Protein AF-A0A5E4FWI2-F1 (afdb_monomer)

Radius of gyration: 19.19 Å; Cα contacts (8 Å, |Δi|>4): 92; chains: 1; bounding box: 39×35×59 Å

Solvent-accessible surface area (backbone atoms only — not comparable to full-atom values): 7235 Å² total; per-residue (Å²): 132,93,84,87,85,86,78,81,91,77,90,81,82,93,81,69,88,72,90,66,86,57,91,86,59,83,73,50,63,34,92,89,45,56,93,50,77,36,75,78,78,88,58,78,21,70,72,41,75,44,81,38,60,56,90,46,30,83,82,75,43,92,86,48,84,57,64,41,64,58,39,68,45,68,36,68,81,50,14,47,58,56,52,52,51,52,52,51,52,50,40,68,78,37,74,86,60,48,74,65,54,51,53,48,57,68,62,77,108

InterPro domains:
  IPR000209 Peptidase S8/S53 domain [PF00082] (18-109)
  IPR023828 Peptidase S8, subtilisin, Ser-active site [PS00138] (75-85)
  IPR036852 Peptidase S8/S53 domain superfamily [G3DSA:3.40.50.200] (14-109)
  IPR036852 Peptidase S8/S53 domain superfamily [SSF52743] (18-109)
  IPR045051 Subtilisin-like protease [PTHR10795] (2-109)

Sequence (109 aa):
KPLVQIESSKTVIGKSLAPRVAYFSSRGPSSITPDILKPDISAPGVNILAAWPPQTSPTLTLDDKRSVSWNFQSGTSMSCPHVSGVVALIKSAHPTWSPAAIRSAIVTT

Organism: Prunus dulcis (NCBI:txid3755)

Mean predicted aligned error: 4.46 Å

pLDDT: mean 94.79, std 5.42, range [67.88, 98.56]

Foldseek 3Di:
DDDDDDDDDDDDPDPDPPDDDDPPDDADDDPVCNVDHDDLDWFDFFQDKDADAQCAALVNDPPRPGGDRIHTGGDVVRRVVVLVVQLVVVCVVPVPDDPVRSSVVVRVD

Secondary structure (DSSP, 8-state):
------PPP----SSS--S---TTS---S-SS-TTS-S-------SSEEEE--TTS-TT--TT-----SEEEE-SHHHHHHHHHHHHHHHHHH-TT--HHHHHHHHH--

Structure (mmCIF, N/CA/C/O backbone):
data_AF-A0A5E4FWI2-F1
#
_entry.id   AF-A0A5E4FWI2-F1
#
loop_
_atom_site.group_PDB
_atom_site.id
_atom_site.type_symbol
_atom_site.label_atom_id
_atom_site.label_alt_id
_atom_site.label_comp_id
_atom_site.label_asym_id
_atom_site.label_entity_id
_atom_site.label_seq_id
_atom_site.pdbx_PDB_ins_code
_atom_site.Cartn_x
_atom_site.Cartn_y
_atom_site.Cartn_z
_atom_site.occupancy
_atom_site.B_iso_or_equiv
_atom_site.auth_seq_id
_atom_site.auth_comp_id
_atom_site.auth_asym_id
_atom_site.auth_atom_id
_atom_site.pdbx_PDB_model_num
ATOM 1 N N . LYS A 1 1 ? 12.930 -21.578 -40.269 1.00 67.88 1 LYS A N 1
ATOM 2 C CA . LYS A 1 1 ? 13.335 -21.025 -38.951 1.00 67.88 1 LYS A CA 1
ATOM 3 C C . LYS A 1 1 ? 12.101 -20.386 -38.325 1.00 67.88 1 LYS A C 1
ATOM 5 O O . LYS A 1 1 ? 11.492 -19.594 -39.035 1.00 67.88 1 LYS A O 1
ATOM 10 N N . PRO A 1 2 ? 11.683 -20.738 -37.099 1.00 82.00 2 PRO A N 1
ATOM 11 C CA . PRO A 1 2 ? 10.577 -20.035 -36.456 1.00 82.00 2 PRO A CA 1
ATOM 12 C C . PRO A 1 2 ? 10.989 -18.588 -36.143 1.00 82.00 2 PRO A C 1
ATOM 14 O O . PRO A 1 2 ? 12.130 -18.340 -35.754 1.00 82.00 2 PRO A O 1
ATOM 17 N N . LEU A 1 3 ? 10.064 -17.652 -36.352 1.00 90.75 3 LEU A N 1
ATOM 18 C CA . LEU A 1 3 ? 10.183 -16.236 -36.001 1.00 90.75 3 LEU A CA 1
ATOM 19 C C . LEU A 1 3 ? 9.265 -15.966 -34.806 1.00 90.75 3 LEU A C 1
ATOM 21 O O . LEU A 1 3 ? 8.129 -16.434 -34.785 1.00 90.75 3 LEU A O 1
ATOM 25 N N . VAL A 1 4 ? 9.767 -15.229 -33.817 1.00 92.94 4 VAL A N 1
ATOM 26 C CA . VAL A 1 4 ? 9.017 -14.818 -32.623 1.00 92.94 4 VAL A CA 1
ATOM 27 C C . VAL A 1 4 ? 8.946 -13.295 -32.605 1.00 92.94 4 VAL A C 1
ATOM 29 O O . VAL A 1 4 ? 9.949 -12.633 -32.862 1.00 92.94 4 VAL A O 1
ATOM 32 N N . GLN A 1 5 ? 7.770 -12.752 -32.289 1.00 94.00 5 GLN A N 1
ATOM 33 C CA . GLN A 1 5 ? 7.537 -11.320 -32.117 1.00 94.00 5 GLN A CA 1
ATOM 34 C C . GLN A 1 5 ? 7.113 -11.040 -30.672 1.00 94.00 5 GLN A C 1
ATOM 36 O O . GLN A 1 5 ? 6.233 -11.712 -30.138 1.00 94.00 5 GLN A O 1
ATOM 41 N N . ILE A 1 6 ? 7.744 -10.045 -30.048 1.00 94.75 6 ILE A N 1
ATOM 42 C CA . ILE A 1 6 ? 7.419 -9.573 -28.699 1.00 94.75 6 ILE A CA 1
ATOM 43 C C . ILE A 1 6 ? 6.806 -8.179 -28.834 1.00 94.75 6 ILE A C 1
ATOM 45 O O . ILE A 1 6 ? 7.420 -7.286 -29.415 1.00 94.75 6 ILE A O 1
ATOM 49 N N . GLU A 1 7 ? 5.594 -7.999 -28.312 1.00 95.75 7 GLU A N 1
ATOM 50 C CA . GLU A 1 7 ? 4.909 -6.705 -28.280 1.00 95.75 7 GLU A CA 1
ATOM 51 C C . GLU A 1 7 ? 5.114 -5.991 -26.939 1.00 95.75 7 GLU A C 1
ATOM 53 O O . GLU A 1 7 ? 5.459 -6.600 -25.925 1.00 95.75 7 GLU A O 1
ATOM 58 N N . SER A 1 8 ? 4.857 -4.683 -26.919 1.00 93.38 8 SER A N 1
ATOM 59 C CA . SER A 1 8 ? 4.810 -3.908 -25.681 1.00 93.38 8 SER A CA 1
ATOM 60 C C . SER A 1 8 ? 3.684 -4.378 -24.754 1.00 93.38 8 SER A C 1
ATOM 62 O O . SER A 1 8 ? 2.626 -4.825 -25.203 1.00 93.38 8 SER A O 1
ATOM 64 N N . SER A 1 9 ? 3.898 -4.219 -23.446 1.00 93.25 9 SER A N 1
ATOM 65 C CA . SER A 1 9 ? 2.913 -4.547 -22.412 1.00 93.25 9 SER A CA 1
ATOM 66 C C . SER A 1 9 ? 1.587 -3.808 -22.620 1.00 93.25 9 SER A C 1
ATOM 68 O O . SER A 1 9 ? 1.572 -2.619 -22.939 1.00 93.25 9 SER A O 1
ATOM 70 N N . LYS A 1 10 ? 0.467 -4.501 -22.382 1.00 93.25 10 LYS A N 1
ATOM 71 C CA . LYS A 1 10 ? -0.895 -3.949 -22.453 1.00 93.25 10 LYS A CA 1
ATOM 72 C C . LYS A 1 10 ? -1.646 -4.229 -21.152 1.00 93.25 10 LYS A C 1
ATOM 74 O O . LYS A 1 10 ? -1.518 -5.310 -20.580 1.00 93.25 10 LYS A O 1
ATOM 79 N N . THR A 1 11 ? -2.460 -3.275 -20.711 1.00 92.31 11 THR A N 1
ATOM 80 C CA . THR A 1 11 ? -3.376 -3.463 -19.576 1.00 92.31 11 THR A CA 1
ATOM 81 C C . THR A 1 11 ? -4.618 -4.219 -20.034 1.00 92.31 11 THR A C 1
ATOM 83 O O . THR A 1 11 ? -5.218 -3.875 -21.050 1.00 92.31 11 THR A O 1
ATOM 86 N N . VAL A 1 12 ? -5.033 -5.227 -19.267 1.00 89.88 12 VAL A N 1
ATOM 87 C CA . VAL A 1 12 ? -6.259 -5.995 -19.518 1.00 89.88 12 VAL A CA 1
ATOM 88 C C . VAL A 1 12 ? -7.176 -5.867 -18.308 1.00 89.88 12 VAL A C 1
ATOM 90 O O . VAL A 1 12 ? -6.790 -6.216 -17.195 1.00 89.88 12 VAL A O 1
ATOM 93 N N . ILE A 1 13 ? -8.397 -5.383 -18.527 1.00 88.19 13 ILE A N 1
ATOM 94 C CA . ILE A 1 13 ? -9.403 -5.163 -17.479 1.00 88.19 13 ILE A CA 1
ATOM 95 C C . ILE A 1 13 ? -10.481 -6.254 -17.586 1.00 88.19 13 ILE A C 1
ATOM 97 O O . ILE A 1 13 ? -10.833 -6.672 -18.686 1.00 88.19 13 ILE A O 1
ATOM 101 N N . GLY A 1 14 ? -10.984 -6.747 -16.449 1.00 81.69 14 GLY A N 1
ATOM 102 C CA . GLY A 1 14 ? -12.143 -7.655 -16.396 1.00 81.69 14 GLY A CA 1
ATOM 103 C C . GLY A 1 14 ? -11.875 -9.145 -16.658 1.00 81.69 14 GLY A C 1
ATOM 104 O O . GLY A 1 14 ? -12.813 -9.931 -16.635 1.00 81.69 14 GLY A O 1
ATOM 105 N N . LYS A 1 15 ? -10.620 -9.564 -16.882 1.00 69.62 15 LYS A N 1
ATOM 106 C CA . LYS A 1 15 ? -10.259 -10.984 -17.118 1.00 69.62 15 LYS A CA 1
ATOM 107 C C . LYS A 1 15 ? -9.653 -11.721 -15.917 1.00 69.62 15 LYS A C 1
ATOM 109 O O . LYS A 1 15 ? -9.466 -12.931 -15.996 1.00 69.62 15 LYS A O 1
ATOM 114 N N . SER A 1 16 ? -9.311 -11.023 -14.833 1.00 73.62 16 SER A N 1
ATOM 115 C CA . SER A 1 16 ? -8.624 -11.609 -13.672 1.00 73.62 16 SER A CA 1
ATOM 116 C C . SER A 1 16 ? -9.519 -11.614 -12.437 1.00 73.62 16 SER A C 1
ATOM 118 O O . SER A 1 16 ? -10.230 -10.642 -12.185 1.00 73.62 16 SER A O 1
ATOM 120 N N . LEU A 1 17 ? -9.443 -12.690 -11.649 1.00 79.56 17 LEU A N 1
ATOM 121 C CA . LEU A 1 17 ? -10.047 -12.777 -10.319 1.00 79.56 17 LEU A CA 1
ATOM 122 C C . LEU A 1 17 ? -9.279 -11.847 -9.364 1.00 79.56 17 LEU A C 1
ATOM 124 O O . LEU A 1 17 ? -8.286 -12.255 -8.754 1.00 79.56 17 LEU A O 1
ATOM 128 N N . ALA A 1 18 ? -9.712 -10.589 -9.288 1.00 86.62 18 ALA A N 1
ATOM 129 C CA . ALA A 1 18 ? -9.210 -9.577 -8.367 1.00 86.62 18 ALA A CA 1
ATOM 130 C C . ALA A 1 18 ? -10.266 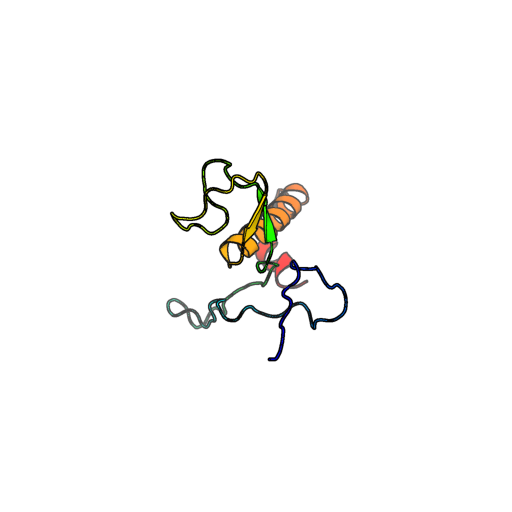-9.258 -7.285 1.00 86.62 18 ALA A C 1
ATOM 132 O O . ALA A 1 18 ? -11.456 -9.277 -7.601 1.00 86.62 18 ALA A O 1
ATOM 133 N N . PRO A 1 19 ? -9.856 -8.927 -6.043 1.00 91.56 19 PRO A N 1
ATOM 134 C CA . PRO A 1 19 ? -8.475 -8.872 -5.554 1.00 91.56 19 PRO A CA 1
ATOM 135 C C . PRO A 1 19 ? -7.907 -10.260 -5.196 1.00 91.56 19 PRO A C 1
ATOM 137 O O . PRO A 1 19 ? -8.629 -11.167 -4.792 1.00 91.56 19 PRO A O 1
ATOM 140 N N . ARG A 1 20 ? -6.581 -10.419 -5.310 1.00 94.12 20 ARG A N 1
ATOM 141 C CA . ARG A 1 20 ? -5.840 -11.607 -4.855 1.00 94.12 20 ARG A CA 1
ATOM 142 C C . ARG A 1 20 ? -4.628 -11.172 -4.043 1.00 94.12 20 ARG A C 1
ATOM 144 O O . ARG A 1 20 ? -3.903 -10.268 -4.454 1.00 94.12 20 ARG A O 1
ATOM 151 N N . VAL A 1 21 ? -4.382 -11.849 -2.923 1.00 96.12 21 VAL A N 1
ATOM 152 C CA . VAL A 1 21 ? -3.182 -11.622 -2.108 1.00 96.12 21 VAL A CA 1
ATOM 153 C C . VAL A 1 21 ? -1.937 -11.974 -2.927 1.00 96.12 21 VAL A C 1
ATOM 155 O O . VA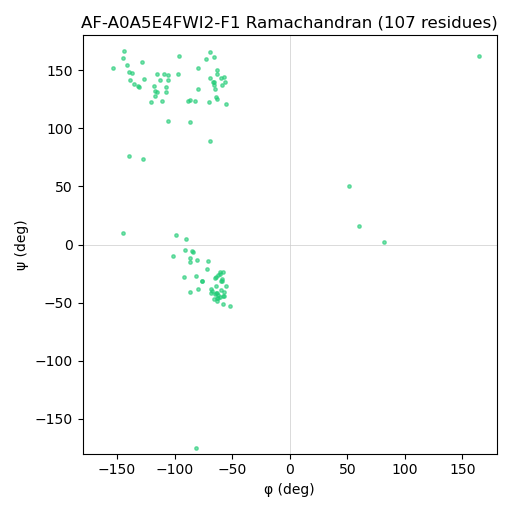L A 1 21 ? -1.827 -13.080 -3.460 1.00 96.12 21 VAL A O 1
ATOM 158 N N . ALA A 1 22 ? -1.007 -11.025 -3.041 1.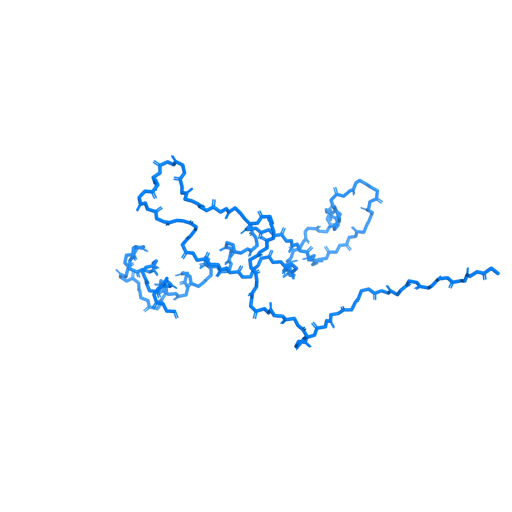00 96.50 22 ALA A N 1
ATOM 159 C CA . ALA A 1 22 ? 0.243 -11.214 -3.771 1.00 96.50 22 ALA A CA 1
ATOM 160 C C . ALA A 1 22 ? 1.108 -12.305 -3.123 1.00 96.50 22 ALA A C 1
ATOM 162 O O . ALA A 1 22 ? 1.131 -12.436 -1.899 1.00 96.50 22 ALA A O 1
ATOM 163 N N . TYR A 1 23 ? 1.865 -13.056 -3.930 1.00 96.81 23 TYR A N 1
ATOM 164 C CA . TYR A 1 23 ? 2.688 -14.166 -3.428 1.00 96.81 23 TYR A CA 1
ATOM 165 C C . TYR A 1 23 ? 3.744 -13.717 -2.401 1.00 96.81 23 TYR A C 1
ATOM 167 O O . TYR A 1 23 ? 4.074 -14.477 -1.498 1.00 96.81 23 TYR A O 1
ATOM 175 N N . PHE A 1 24 ? 4.251 -12.486 -2.532 1.00 97.06 24 PHE A N 1
ATOM 176 C CA . PHE A 1 24 ? 5.260 -11.900 -1.646 1.00 97.06 24 PHE A CA 1
ATOM 177 C C . PHE A 1 24 ? 4.669 -11.272 -0.375 1.00 97.06 24 PHE A C 1
ATOM 179 O O . PHE A 1 24 ? 5.416 -10.793 0.474 1.00 97.06 24 PHE A O 1
ATOM 186 N N . SER A 1 25 ? 3.340 -11.189 -0.252 1.00 97.94 25 SER A N 1
ATOM 187 C CA . SER A 1 25 ? 2.711 -10.568 0.912 1.00 97.94 25 SER A CA 1
ATOM 188 C C . SER A 1 25 ? 2.912 -11.453 2.141 1.00 97.94 25 SER A C 1
ATOM 190 O O . SER A 1 25 ? 2.524 -12.624 2.136 1.00 97.94 25 SER A O 1
ATOM 192 N N . SER A 1 26 ? 3.525 -10.893 3.188 1.00 97.19 26 SER A N 1
ATOM 193 C CA . SER A 1 26 ? 3.745 -11.595 4.452 1.00 97.19 26 SER A CA 1
ATOM 194 C C . SER A 1 26 ? 2.433 -12.090 5.054 1.00 97.19 26 SER A C 1
ATOM 196 O O . SER A 1 26 ? 1.399 -11.424 4.984 1.00 97.19 26 SER A O 1
ATOM 198 N N . ARG A 1 27 ? 2.495 -13.264 5.679 1.00 96.94 27 ARG A N 1
ATOM 199 C CA . ARG A 1 27 ? 1.343 -13.948 6.270 1.00 96.94 27 ARG A CA 1
ATOM 200 C C . ARG A 1 27 ? 1.509 -14.034 7.779 1.00 96.94 27 ARG A C 1
ATOM 202 O O . ARG A 1 27 ? 2.632 -14.148 8.262 1.00 96.94 27 ARG A O 1
ATOM 209 N N . GLY A 1 28 ? 0.394 -13.971 8.501 1.00 95.81 28 GLY A N 1
ATOM 210 C CA . GLY A 1 28 ? 0.375 -14.317 9.917 1.00 95.81 28 GLY A CA 1
ATOM 211 C C . GLY A 1 28 ? 0.287 -15.831 10.156 1.00 95.81 28 GLY A C 1
ATOM 212 O O . GLY A 1 28 ? 0.281 -16.602 9.189 1.00 95.81 28 GLY A O 1
ATOM 213 N N . PRO A 1 29 ? 0.157 -16.253 11.428 1.00 95.88 29 PRO A N 1
ATOM 214 C CA . PRO A 1 29 ? 0.052 -15.407 12.629 1.00 95.88 29 PRO A CA 1
ATOM 215 C C . PRO A 1 29 ? 1.319 -14.595 12.950 1.00 95.88 29 PRO A C 1
ATOM 217 O O . PRO A 1 29 ? 2.405 -14.895 12.461 1.00 95.88 29 PRO A O 1
ATOM 220 N N . SER A 1 30 ? 1.178 -13.542 13.762 1.00 94.38 30 SER A N 1
ATOM 221 C CA . SER A 1 30 ? 2.320 -12.761 14.263 1.00 94.38 30 SER A CA 1
ATOM 222 C C . SER A 1 30 ? 3.192 -13.623 15.179 1.00 94.38 30 SER A C 1
ATOM 224 O O . SER A 1 30 ? 2.667 -14.273 16.077 1.00 94.38 30 SER A O 1
ATOM 226 N N . SER A 1 31 ? 4.517 -13.595 15.011 1.00 95.81 31 SER A N 1
ATOM 227 C CA . SER A 1 31 ? 5.442 -14.311 15.904 1.00 95.81 31 SER A CA 1
ATOM 228 C C . SER A 1 31 ? 5.562 -13.678 17.295 1.00 95.81 31 SER A C 1
ATOM 230 O O . SER A 1 31 ? 5.973 -14.350 18.234 1.00 95.81 31 SER A O 1
ATOM 232 N N . ILE A 1 32 ? 5.215 -12.394 17.429 1.00 96.19 32 ILE A N 1
ATOM 233 C CA . ILE A 1 32 ? 5.318 -11.637 18.687 1.00 96.19 32 ILE A CA 1
ATOM 234 C C . ILE A 1 32 ? 4.056 -11.824 19.533 1.00 96.19 32 ILE A C 1
ATOM 236 O O . ILE A 1 32 ? 4.127 -11.962 20.749 1.00 96.19 32 ILE A O 1
ATOM 240 N N . THR A 1 33 ? 2.893 -11.820 18.882 1.00 95.31 33 THR A N 1
ATOM 241 C CA . THR A 1 33 ? 1.577 -11.923 19.526 1.00 95.31 33 THR A CA 1
ATOM 242 C C . THR A 1 33 ? 0.661 -12.831 18.702 1.00 95.31 33 THR A C 1
ATOM 244 O O . THR A 1 33 ? -0.209 -12.330 17.986 1.00 95.31 33 THR A O 1
ATOM 247 N N . PRO A 1 34 ? 0.845 -14.164 18.768 1.00 93.94 34 PRO A N 1
ATOM 248 C CA . PRO A 1 34 ? 0.084 -15.112 17.950 1.00 93.94 34 PRO A CA 1
ATOM 249 C C . PRO A 1 34 ? -1.433 -15.044 18.165 1.00 93.94 34 PRO A C 1
ATOM 251 O O . PRO A 1 34 ? -2.188 -15.262 17.220 1.00 93.94 34 PRO A O 1
ATOM 254 N N . ASP A 1 35 ? -1.870 -14.672 19.374 1.00 97.25 35 ASP A N 1
ATOM 255 C CA . ASP A 1 35 ? -3.288 -14.542 19.742 1.00 97.25 35 ASP A CA 1
ATOM 256 C C . ASP A 1 35 ? -3.982 -13.337 19.080 1.00 97.25 35 ASP A C 1
ATOM 258 O O . ASP A 1 35 ? -5.210 -13.246 19.067 1.00 97.25 35 ASP A O 1
ATOM 262 N N . ILE A 1 36 ? -3.214 -12.401 18.507 1.00 95.81 36 ILE A N 1
ATOM 263 C CA . ILE A 1 36 ? -3.736 -11.255 17.759 1.00 95.81 36 ILE A CA 1
ATOM 264 C C . ILE A 1 36 ? -3.494 -11.500 16.268 1.00 95.81 36 ILE A C 1
ATOM 266 O O . ILE A 1 36 ? -2.374 -11.371 15.769 1.00 95.81 36 ILE A O 1
ATOM 270 N N . LEU A 1 37 ? -4.569 -11.813 15.539 1.00 95.38 37 LEU A N 1
ATOM 271 C CA . LEU A 1 37 ? -4.504 -12.105 14.105 1.00 95.38 37 LEU A CA 1
ATOM 272 C C . LEU A 1 37 ? -3.927 -10.930 13.298 1.00 95.38 37 LEU A C 1
ATOM 274 O O . LEU A 1 37 ? -4.270 -9.765 13.511 1.00 95.38 37 LEU A O 1
ATOM 278 N N . LYS A 1 38 ? -3.046 -11.264 12.349 1.00 95.94 38 LYS A N 1
ATOM 279 C CA . LYS A 1 38 ? -2.407 -10.347 11.396 1.00 95.94 38 LYS A CA 1
ATOM 280 C C . LYS A 1 38 ? -2.284 -11.005 10.014 1.00 95.94 38 LYS A C 1
ATOM 282 O O . LYS A 1 38 ? -2.156 -12.229 9.955 1.00 95.94 38 LYS A O 1
ATOM 287 N N . PRO A 1 39 ? -2.229 -10.228 8.914 1.00 96.31 39 PRO A N 1
ATOM 288 C CA . PRO A 1 39 ? -2.422 -8.772 8.837 1.00 96.31 39 PRO A CA 1
ATOM 289 C C . PRO A 1 39 ? -3.880 -8.359 9.106 1.00 96.31 39 PRO A C 1
ATOM 291 O O . PRO A 1 39 ? -4.768 -9.200 9.091 1.00 96.31 39 PRO A O 1
ATOM 294 N N . ASP A 1 40 ? -4.119 -7.068 9.357 1.00 95.88 40 ASP A N 1
ATOM 295 C CA . ASP A 1 40 ? -5.469 -6.564 9.679 1.00 95.88 40 ASP A CA 1
ATOM 296 C C . ASP A 1 40 ? -6.356 -6.375 8.445 1.00 95.88 40 ASP A C 1
ATOM 298 O O . ASP A 1 40 ? -7.557 -6.598 8.507 1.00 95.88 40 ASP A O 1
ATOM 302 N N . ILE A 1 41 ? -5.772 -5.910 7.339 1.00 96.88 41 ILE A N 1
ATOM 303 C CA . ILE A 1 41 ? -6.495 -5.560 6.117 1.00 96.88 41 ILE A CA 1
ATOM 304 C C . ILE A 1 41 ? -5.581 -5.706 4.898 1.00 96.88 41 ILE A C 1
ATOM 306 O O . ILE A 1 41 ? -4.359 -5.566 5.001 1.00 96.88 41 ILE A O 1
ATOM 310 N N . SER A 1 42 ? -6.175 -5.984 3.738 1.00 97.00 42 SER A N 1
ATOM 311 C CA . SER A 1 42 ? -5.493 -5.975 2.443 1.00 97.00 42 SER A CA 1
ATOM 312 C C . SER A 1 42 ? -5.894 -4.746 1.628 1.00 97.00 42 SER A C 1
ATOM 314 O O . SER A 1 42 ? -7.037 -4.304 1.687 1.00 97.00 42 SER A O 1
ATOM 316 N N . ALA A 1 43 ? -4.961 -4.205 0.847 1.00 97.81 43 ALA A N 1
ATOM 317 C CA . ALA A 1 43 ? -5.195 -3.071 -0.043 1.00 97.81 43 ALA A CA 1
ATOM 318 C C . ALA A 1 43 ? -4.362 -3.209 -1.332 1.00 97.81 43 ALA A C 1
ATOM 320 O O . ALA A 1 43 ? -3.370 -3.953 -1.336 1.00 97.81 43 ALA A O 1
ATOM 321 N N . PRO A 1 44 ? -4.714 -2.499 -2.423 1.00 97.56 44 PRO A N 1
ATOM 322 C CA . PRO A 1 44 ? -3.989 -2.573 -3.690 1.00 97.56 44 PRO A CA 1
ATOM 323 C C . PRO A 1 44 ? -2.496 -2.257 -3.534 1.00 97.56 44 PRO A C 1
ATOM 325 O O . PRO A 1 44 ? -2.122 -1.177 -3.087 1.00 97.56 44 PRO A O 1
ATOM 328 N N . GLY A 1 45 ? -1.638 -3.206 -3.912 1.00 97.62 45 GLY A N 1
ATOM 329 C CA . GLY A 1 45 ? -0.180 -3.064 -3.807 1.00 97.62 45 GLY A CA 1
ATOM 330 C C . GLY A 1 45 ? 0.602 -3.729 -4.931 1.00 97.62 45 GLY A C 1
ATOM 331 O O . GLY A 1 45 ? 1.814 -3.853 -4.826 1.00 97.62 45 GLY A O 1
ATOM 332 N N . VAL A 1 46 ? -0.062 -4.191 -5.991 1.00 97.06 46 VAL A N 1
ATOM 3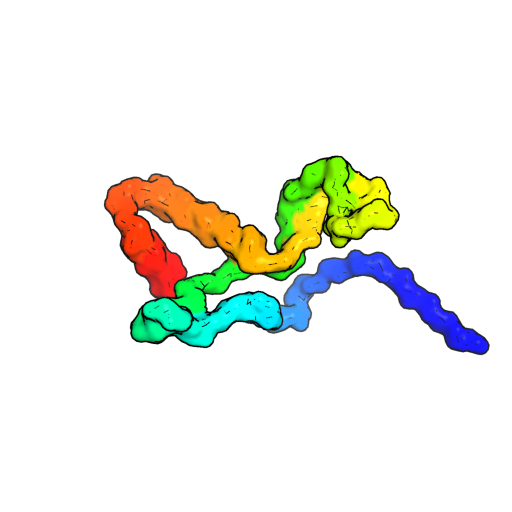33 C CA . VAL A 1 46 ? 0.585 -4.792 -7.166 1.00 97.06 46 VAL A CA 1
ATOM 334 C C . VAL A 1 46 ? 0.322 -3.896 -8.364 1.00 97.06 46 VAL A C 1
ATOM 336 O O . VAL A 1 46 ? -0.828 -3.539 -8.606 1.00 97.06 46 VAL A O 1
ATOM 339 N N . ASN A 1 47 ? 1.377 -3.567 -9.112 1.00 95.81 47 ASN A N 1
ATOM 340 C CA . ASN A 1 47 ? 1.335 -2.687 -10.281 1.00 95.81 47 ASN A CA 1
ATOM 341 C C . ASN A 1 47 ? 0.631 -1.353 -9.985 1.00 95.81 47 ASN A C 1
ATOM 343 O O . ASN A 1 47 ? -0.261 -0.927 -10.718 1.00 95.81 47 ASN A O 1
ATOM 347 N N . ILE A 1 48 ? 1.045 -0.690 -8.905 1.00 97.75 48 ILE A N 1
ATOM 348 C CA . ILE A 1 48 ? 0.555 0.640 -8.543 1.00 97.75 48 ILE A CA 1
ATOM 349 C C . ILE A 1 48 ? 1.397 1.687 -9.266 1.00 97.75 48 ILE A C 1
ATOM 351 O O . ILE A 1 48 ? 2.621 1.693 -9.134 1.00 97.75 48 ILE A O 1
ATOM 355 N N . LEU A 1 49 ? 0.737 2.563 -10.026 1.00 97.69 49 LEU A N 1
ATOM 356 C CA . LEU A 1 49 ? 1.360 3.715 -10.670 1.00 97.69 49 LEU A CA 1
ATOM 357 C C . LEU A 1 49 ? 1.478 4.860 -9.663 1.00 97.69 49 LEU A C 1
ATOM 359 O O . LEU A 1 49 ? 0.471 5.301 -9.113 1.00 97.69 49 LEU A O 1
ATOM 363 N N . ALA A 1 50 ? 2.689 5.360 -9.443 1.00 98.06 50 ALA A N 1
ATOM 364 C CA . ALA A 1 50 ? 2.930 6.499 -8.563 1.00 98.06 50 ALA A CA 1
ATOM 365 C C . ALA A 1 50 ? 4.062 7.387 -9.092 1.00 98.06 50 ALA A C 1
ATOM 367 O O . ALA A 1 50 ? 4.788 6.997 -10.011 1.00 98.06 50 ALA A O 1
ATOM 368 N N . ALA A 1 51 ? 4.181 8.589 -8.523 1.00 97.94 51 ALA A N 1
ATOM 369 C CA . ALA A 1 51 ? 5.234 9.534 -8.871 1.00 97.94 51 ALA A CA 1
ATOM 370 C C . ALA A 1 51 ? 6.618 8.925 -8.613 1.00 97.94 51 ALA A C 1
ATOM 372 O O . ALA A 1 51 ? 6.819 8.190 -7.643 1.00 97.94 51 ALA A O 1
ATOM 373 N N . TRP A 1 52 ? 7.567 9.240 -9.489 1.00 97.19 52 TRP A N 1
ATOM 374 C CA . TRP A 1 52 ? 8.901 8.658 -9.475 1.00 97.19 52 TRP A CA 1
ATOM 375 C C . TRP A 1 52 ? 9.979 9.729 -9.677 1.00 97.19 52 TRP A C 1
ATOM 377 O O . TRP A 1 52 ? 9.799 10.611 -10.523 1.00 97.19 52 TRP A O 1
ATOM 387 N N . PRO A 1 53 ? 11.098 9.681 -8.929 1.00 94.75 53 PRO A N 1
ATOM 388 C CA . PRO A 1 53 ? 12.191 10.627 -9.112 1.00 94.75 53 PRO A CA 1
ATOM 389 C C . PRO A 1 53 ? 12.831 10.477 -10.503 1.00 94.75 53 PRO A C 1
ATOM 391 O O . PRO A 1 53 ? 13.289 9.380 -10.837 1.00 94.75 53 PRO A O 1
ATOM 394 N N . PRO A 1 54 ? 12.967 11.558 -11.295 1.00 90.94 54 PRO A N 1
ATOM 395 C CA . PRO A 1 54 ? 13.543 11.481 -12.640 1.00 90.94 54 PRO A CA 1
ATOM 396 C C . PRO A 1 54 ? 14.990 10.970 -12.676 1.00 90.94 54 PRO A C 1
ATOM 398 O O . PRO A 1 54 ? 15.436 10.470 -13.706 1.00 90.94 54 PRO A O 1
ATOM 401 N N . GLN A 1 55 ? 15.731 11.108 -11.572 1.00 90.12 55 GLN A N 1
ATOM 402 C CA . GLN A 1 55 ? 17.132 10.691 -11.449 1.00 90.12 55 GLN A CA 1
ATOM 403 C C . GLN A 1 55 ? 17.292 9.209 -11.074 1.00 90.12 55 GLN A C 1
ATOM 405 O O . GLN A 1 55 ? 18.414 8.718 -11.011 1.00 90.12 55 GLN A O 1
ATOM 410 N N . THR A 1 56 ? 16.195 8.496 -10.794 1.00 93.31 56 THR A N 1
ATOM 411 C CA . THR A 1 56 ? 16.219 7.071 -10.438 1.00 93.31 56 THR A CA 1
ATOM 412 C C . THR A 1 56 ? 15.686 6.240 -11.597 1.00 93.31 56 THR A C 1
ATOM 414 O O . THR A 1 56 ? 14.602 6.516 -12.112 1.00 93.31 56 THR A O 1
ATOM 417 N N . SER A 1 57 ? 16.409 5.189 -11.987 1.00 94.69 57 SER A N 1
ATOM 418 C CA . SER A 1 57 ? 15.961 4.324 -13.078 1.00 94.69 57 SER A CA 1
ATOM 419 C C . SER A 1 57 ? 14.670 3.570 -12.709 1.00 94.69 57 SER A C 1
ATOM 421 O O . SER A 1 57 ? 14.530 3.117 -11.567 1.00 94.69 57 SER A O 1
ATOM 423 N N . PRO A 1 58 ? 13.703 3.413 -13.636 1.00 94.25 58 PRO A N 1
ATOM 424 C CA . PRO A 1 58 ? 12.443 2.724 -13.354 1.00 94.25 58 PRO A CA 1
ATOM 425 C C . PRO A 1 58 ? 12.617 1.274 -12.885 1.00 94.25 58 PRO A C 1
ATOM 427 O O . PRO A 1 58 ? 11.794 0.778 -12.115 1.00 94.25 58 PRO A O 1
ATOM 430 N N . THR A 1 59 ? 13.662 0.586 -13.352 1.00 93.00 59 THR A N 1
ATOM 431 C CA . THR A 1 59 ? 13.967 -0.809 -12.989 1.00 93.00 59 THR A CA 1
ATOM 432 C C . THR A 1 59 ? 14.878 -0.943 -11.777 1.00 93.00 59 THR A C 1
ATOM 434 O O . THR A 1 59 ? 15.140 -2.069 -11.362 1.00 93.00 59 THR A O 1
ATOM 437 N N . LEU A 1 60 ? 15.386 0.167 -11.228 1.00 91.31 60 LEU A N 1
ATOM 438 C CA . LEU A 1 60 ? 16.403 0.182 -10.168 1.00 91.31 60 LEU A CA 1
ATOM 439 C C . LEU A 1 60 ? 17.726 -0.506 -10.562 1.00 91.31 60 LEU A C 1
ATOM 441 O O . LEU A 1 60 ? 18.547 -0.817 -9.701 1.00 91.31 60 LEU A O 1
ATOM 445 N N . THR A 1 61 ? 17.956 -0.738 -11.858 1.00 92.25 61 THR A N 1
ATOM 446 C CA . THR A 1 61 ? 19.208 -1.299 -12.382 1.00 92.25 61 THR A CA 1
ATOM 447 C C . THR A 1 61 ? 20.124 -0.192 -12.886 1.00 92.25 61 THR A C 1
ATOM 449 O O . THR A 1 61 ? 19.649 0.799 -13.443 1.00 92.25 61 THR A O 1
ATOM 452 N N . LEU A 1 62 ? 21.438 -0.392 -12.751 1.00 88.31 62 LEU A N 1
ATOM 453 C CA . LEU A 1 62 ? 22.458 0.569 -13.194 1.00 88.31 62 LEU A CA 1
ATOM 454 C C . LEU A 1 62 ? 22.480 0.761 -14.720 1.00 88.31 62 LEU A C 1
ATOM 456 O O . LEU A 1 62 ? 22.805 1.845 -15.197 1.00 88.31 62 LEU A O 1
ATOM 460 N N . ASP A 1 63 ? 22.085 -0.262 -15.481 1.00 93.94 63 ASP A N 1
ATOM 461 C CA . ASP A 1 63 ? 22.073 -0.219 -16.949 1.00 93.94 63 ASP A CA 1
ATOM 462 C C . ASP A 1 63 ? 20.847 0.504 -17.533 1.00 93.94 63 ASP A C 1
ATOM 464 O O . ASP A 1 63 ? 20.823 0.839 -18.720 1.00 93.94 63 ASP A O 1
ATOM 468 N N . ASP A 1 64 ? 19.820 0.764 -16.717 1.00 94.00 64 ASP A N 1
ATOM 469 C CA . ASP A 1 64 ? 18.616 1.455 -17.173 1.00 94.00 64 ASP A CA 1
ATOM 470 C C . ASP A 1 64 ? 18.803 2.970 -17.070 1.00 94.00 64 ASP A C 1
ATOM 472 O O . ASP A 1 64 ? 18.765 3.556 -15.992 1.00 94.00 64 ASP A O 1
ATOM 476 N N . LYS A 1 65 ? 18.996 3.613 -18.222 1.00 93.81 65 LYS A N 1
ATOM 477 C CA . LYS A 1 65 ? 19.198 5.067 -18.335 1.00 93.81 65 LYS A CA 1
ATOM 478 C C . LYS A 1 65 ? 17.900 5.853 -18.521 1.00 93.81 65 LYS A C 1
ATOM 480 O O . LYS A 1 65 ? 17.948 7.053 -18.787 1.00 93.81 65 LYS A O 1
ATOM 485 N N . ARG A 1 66 ? 16.738 5.196 -18.465 1.00 93.88 66 ARG A N 1
ATOM 486 C CA . ARG A 1 66 ? 15.451 5.872 -18.654 1.00 93.88 66 ARG A CA 1
ATOM 487 C C . ARG A 1 66 ? 15.160 6.791 -17.473 1.00 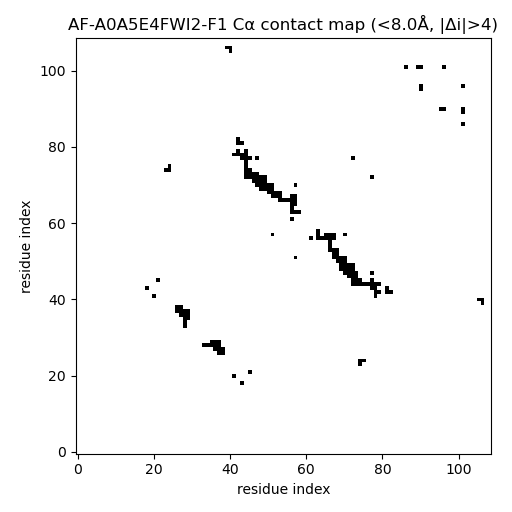93.88 66 ARG A C 1
ATOM 489 O O . ARG A 1 66 ? 15.419 6.452 -16.323 1.00 93.88 66 ARG A O 1
ATOM 496 N N . SER A 1 67 ? 14.549 7.927 -17.783 1.00 95.25 67 SER A N 1
ATOM 497 C CA . SER A 1 67 ? 14.011 8.876 -16.813 1.00 95.25 67 SER A CA 1
ATOM 498 C C . SER A 1 67 ? 12.501 8.959 -17.004 1.00 95.25 67 SER A C 1
ATOM 500 O O . SER A 1 67 ? 12.029 9.141 -18.128 1.00 95.25 67 SER A O 1
ATOM 502 N N . VAL A 1 68 ? 11.740 8.775 -15.925 1.00 95.06 68 VAL A N 1
ATOM 503 C CA . VAL A 1 68 ? 10.270 8.795 -15.938 1.00 95.06 68 VAL A CA 1
ATOM 504 C C . VAL A 1 68 ? 9.755 9.579 -14.738 1.00 95.06 68 VAL A C 1
ATOM 506 O O . VAL A 1 68 ? 10.358 9.544 -13.670 1.00 95.06 68 VAL A O 1
ATOM 509 N N . SER A 1 69 ? 8.620 10.259 -14.896 1.00 96.81 69 SER A N 1
ATOM 510 C CA . SER A 1 69 ? 7.939 10.949 -13.786 1.00 96.81 69 SER A CA 1
ATOM 511 C C . SER A 1 69 ? 6.984 10.041 -13.010 1.00 96.81 69 SER A C 1
ATOM 513 O O . SER A 1 69 ? 6.549 10.394 -11.918 1.00 96.81 69 SER A O 1
ATOM 515 N N . TRP A 1 70 ? 6.648 8.881 -13.580 1.00 96.62 70 TRP A N 1
ATOM 516 C CA . TRP A 1 70 ? 5.733 7.899 -13.011 1.00 96.62 70 TRP A CA 1
ATOM 517 C C . TRP A 1 70 ? 6.281 6.498 -13.231 1.00 96.62 70 TRP A C 1
ATOM 519 O O . TRP A 1 70 ? 6.822 6.208 -14.298 1.00 96.62 70 TRP A O 1
ATOM 529 N N . ASN A 1 71 ? 6.117 5.624 -12.245 1.00 96.69 71 ASN A N 1
ATOM 530 C CA . ASN A 1 71 ? 6.582 4.248 -12.330 1.00 96.69 71 ASN A CA 1
ATOM 531 C C . ASN A 1 71 ? 5.559 3.283 -11.728 1.00 96.69 71 ASN A C 1
ATOM 533 O O . ASN A 1 71 ? 4.847 3.630 -10.783 1.00 96.69 71 ASN A O 1
ATOM 537 N N . PHE A 1 72 ? 5.503 2.068 -12.272 1.00 96.69 72 PHE A N 1
ATOM 538 C CA . PHE A 1 72 ? 4.734 0.974 -11.694 1.00 96.69 72 PHE A CA 1
ATOM 539 C C . PHE A 1 72 ? 5.608 0.219 -10.700 1.00 96.69 72 PHE A C 1
ATOM 541 O O . PHE A 1 72 ? 6.667 -0.289 -11.059 1.00 96.69 72 PHE A O 1
ATOM 548 N N . GLN A 1 73 ? 5.152 0.121 -9.456 1.00 96.56 73 GLN A N 1
ATOM 549 C CA . GLN A 1 73 ? 5.829 -0.639 -8.408 1.00 96.56 73 GLN A CA 1
ATOM 550 C C . GLN A 1 73 ? 4.861 -1.610 -7.731 1.00 96.56 73 GLN A C 1
ATOM 552 O O . GLN A 1 73 ? 3.638 -1.443 -7.775 1.00 96.56 73 GLN A O 1
ATOM 557 N N . SER A 1 74 ? 5.423 -2.651 -7.119 1.00 97.25 74 SER A N 1
ATOM 558 C CA . SER A 1 74 ? 4.672 -3.662 -6.377 1.00 97.25 74 SER A CA 1
ATOM 559 C C . SER A 1 74 ? 5.298 -3.883 -5.007 1.00 97.25 74 SER A C 1
ATOM 561 O O . SER A 1 74 ? 6.511 -4.021 -4.889 1.00 97.25 74 SER A O 1
ATOM 563 N N . GLY A 1 75 ? 4.469 -3.955 -3.974 1.00 97.56 75 GLY A N 1
ATOM 564 C CA . GLY A 1 75 ? 4.900 -4.183 -2.605 1.00 97.56 75 GLY A CA 1
ATOM 565 C C . GLY A 1 75 ? 3.812 -3.839 -1.597 1.00 97.56 75 GLY A C 1
ATOM 566 O O . GLY A 1 75 ? 2.887 -3.075 -1.874 1.00 97.56 75 GLY A O 1
ATOM 567 N N . THR A 1 76 ? 3.952 -4.346 -0.374 1.00 97.81 76 THR A N 1
ATOM 568 C CA . THR A 1 76 ? 3.137 -3.885 0.764 1.00 97.81 76 THR A CA 1
ATOM 569 C C . THR A 1 76 ? 3.381 -2.401 1.061 1.00 97.81 76 THR A C 1
ATOM 571 O O . THR A 1 76 ? 2.466 -1.716 1.516 1.00 97.81 76 THR A O 1
ATOM 574 N N . SER A 1 77 ? 4.561 -1.875 0.704 1.00 97.38 77 SER A N 1
ATOM 575 C CA . SER A 1 77 ? 4.873 -0.439 0.690 1.00 97.38 77 SER A CA 1
ATOM 576 C C . SER A 1 77 ? 3.947 0.380 -0.214 1.00 97.38 77 SER A C 1
ATOM 578 O O . SER A 1 77 ? 3.779 1.567 0.034 1.00 97.38 77 SER A O 1
ATOM 580 N N . MET A 1 78 ? 3.317 -0.233 -1.224 1.00 98.31 78 MET A N 1
ATOM 581 C CA . MET A 1 78 ? 2.320 0.414 -2.086 1.00 98.31 78 MET A CA 1
ATOM 582 C C . MET A 1 78 ? 0.891 0.220 -1.558 1.00 98.31 78 MET A C 1
ATOM 584 O O . MET A 1 78 ? 0.054 1.101 -1.734 1.00 98.31 78 MET A O 1
ATOM 588 N N . SER A 1 79 ? 0.609 -0.872 -0.837 1.00 98.31 79 SER A N 1
ATOM 589 C CA . SER A 1 79 ? -0.666 -1.059 -0.121 1.00 98.31 79 SER A CA 1
ATOM 590 C C . SER A 1 79 ? -0.827 -0.098 1.063 1.00 98.31 79 SER A C 1
ATOM 592 O O . SER A 1 79 ? -1.905 0.454 1.266 1.00 98.31 79 SER A O 1
ATOM 594 N N . CYS A 1 80 ? 0.238 0.120 1.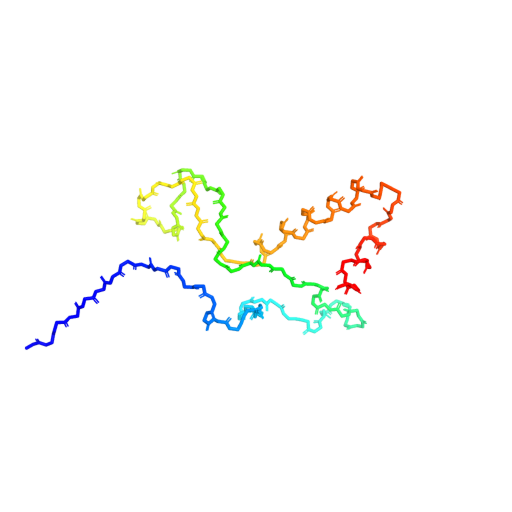840 1.00 98.06 80 CYS A N 1
ATOM 595 C CA . CYS A 1 80 ? 0.241 0.974 3.032 1.00 98.06 80 CYS A CA 1
ATOM 596 C C . CYS A 1 80 ? -0.321 2.395 2.793 1.00 98.06 80 CYS A C 1
ATOM 598 O O . CYS A 1 80 ? -1.258 2.774 3.498 1.00 98.06 80 CYS A O 1
ATOM 600 N N . PRO A 1 81 ? 0.153 3.180 1.801 1.00 98.38 81 PRO A N 1
ATOM 601 C CA . PRO A 1 81 ? -0.342 4.539 1.582 1.00 98.38 81 PRO A CA 1
ATOM 602 C C . PRO A 1 81 ? -1.824 4.603 1.190 1.00 98.38 81 PRO A C 1
ATOM 604 O O . PRO A 1 81 ? -2.482 5.580 1.539 1.00 98.38 81 PRO A O 1
ATOM 607 N N . HIS A 1 82 ? -2.382 3.571 0.542 1.00 98.38 82 HIS A N 1
ATOM 608 C CA . HIS A 1 82 ? -3.825 3.510 0.281 1.00 98.38 82 HIS A CA 1
ATOM 609 C C . HIS A 1 82 ? -4.623 3.462 1.590 1.00 98.38 82 HIS A C 1
ATOM 611 O O . HIS A 1 82 ? -5.545 4.254 1.781 1.00 98.38 82 HIS A O 1
ATOM 617 N N . VAL A 1 83 ? -4.235 2.579 2.518 1.00 98.38 83 VAL A N 1
ATOM 618 C CA . VAL A 1 83 ? -4.888 2.472 3.833 1.00 98.38 83 VAL A CA 1
ATOM 619 C C . VAL A 1 83 ? -4.683 3.754 4.641 1.00 98.38 83 VAL A C 1
ATOM 621 O O . VAL A 1 83 ? -5.638 4.261 5.221 1.00 98.38 83 VAL A O 1
ATOM 624 N N . SER A 1 84 ? -3.478 4.330 4.631 1.00 98.31 84 SER A N 1
ATOM 625 C CA . SER A 1 84 ? -3.194 5.605 5.305 1.00 98.31 84 SER A CA 1
ATOM 626 C C . SER A 1 84 ? -4.062 6.755 4.783 1.00 98.31 84 SER A C 1
ATOM 628 O O . SER A 1 84 ? -4.548 7.557 5.577 1.00 98.31 84 SER A O 1
ATOM 630 N N . GLY A 1 85 ? -4.307 6.818 3.470 1.00 98.38 85 GLY A N 1
ATOM 631 C CA . GLY A 1 85 ? -5.220 7.793 2.869 1.00 98.38 85 GLY A CA 1
ATOM 632 C C . GLY A 1 85 ? -6.664 7.615 3.347 1.00 98.38 85 GLY A C 1
ATOM 633 O O . GLY A 1 85 ? -7.293 8.583 3.770 1.00 98.38 85 GLY A O 1
ATOM 634 N N . VAL A 1 86 ? -7.168 6.376 3.368 1.00 98.31 86 VAL A N 1
ATOM 635 C CA . VAL A 1 86 ? -8.505 6.058 3.908 1.00 98.31 86 VAL A CA 1
ATOM 636 C C . VAL A 1 86 ? -8.608 6.442 5.387 1.00 98.31 86 VAL A C 1
ATOM 638 O O . VAL A 1 86 ? -9.567 7.098 5.788 1.00 98.31 86 VAL A O 1
ATOM 641 N N . VAL A 1 87 ? -7.596 6.111 6.194 1.00 98.25 87 VAL A N 1
ATOM 642 C CA . VAL A 1 87 ? -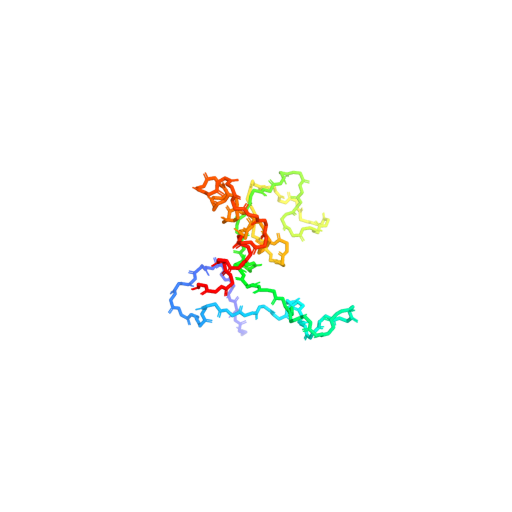7.516 6.499 7.612 1.00 98.25 87 VAL A CA 1
ATOM 643 C C . VAL A 1 87 ? -7.564 8.019 7.775 1.00 98.25 87 VAL A C 1
ATOM 645 O O . VAL A 1 87 ? -8.291 8.508 8.639 1.00 98.25 87 VAL A O 1
ATOM 648 N N . ALA A 1 88 ? -6.833 8.776 6.952 1.00 98.44 88 ALA A N 1
ATOM 649 C CA . ALA A 1 88 ? -6.834 10.236 6.999 1.00 98.44 88 ALA A CA 1
ATOM 650 C C . ALA A 1 88 ? -8.215 10.824 6.665 1.00 98.44 88 ALA A C 1
ATOM 652 O O . ALA A 1 88 ? -8.679 11.724 7.365 1.00 98.44 88 ALA A O 1
ATOM 653 N N . LEU A 1 89 ? -8.903 10.278 5.656 1.00 98.44 89 LEU A N 1
ATOM 654 C CA . LEU A 1 89 ? -10.268 10.684 5.303 1.00 98.44 89 LEU A CA 1
ATOM 655 C C . LEU A 1 89 ? -11.253 10.403 6.443 1.00 98.44 89 LEU A C 1
ATOM 657 O O . LEU A 1 89 ? -12.011 11.291 6.832 1.00 98.44 89 LEU A O 1
ATOM 661 N N . ILE A 1 90 ? -11.194 9.209 7.039 1.00 98.19 90 ILE A N 1
ATOM 662 C CA . ILE A 1 90 ? -12.039 8.850 8.186 1.00 98.19 90 ILE A CA 1
ATOM 663 C C . ILE A 1 90 ? -11.738 9.762 9.376 1.00 98.19 90 ILE A C 1
ATOM 665 O O . ILE A 1 90 ? -12.664 10.254 10.012 1.00 98.19 90 ILE A O 1
ATOM 669 N N . LYS A 1 91 ? -10.462 10.043 9.670 1.00 98.12 91 LYS A N 1
ATOM 670 C CA . LYS A 1 91 ? -10.082 10.954 10.758 1.00 98.12 91 LYS A CA 1
ATOM 671 C C . LYS A 1 91 ? -10.563 12.381 10.502 1.00 98.12 91 LYS A C 1
ATOM 673 O O . LYS A 1 91 ? -10.952 13.056 11.449 1.00 98.12 91 LYS A O 1
ATOM 678 N N . SER A 1 92 ? -10.565 12.829 9.248 1.00 98.44 92 SER A N 1
ATOM 679 C CA . SER A 1 92 ? -11.108 14.136 8.880 1.00 98.44 92 SER A CA 1
ATOM 680 C C . SER A 1 92 ? -12.629 14.200 9.050 1.00 98.44 92 SER A C 1
ATOM 682 O O . SER A 1 92 ? -13.135 15.231 9.480 1.00 98.44 92 SER A O 1
ATOM 684 N N . ALA A 1 93 ? -13.356 13.125 8.728 1.00 98.38 93 ALA A N 1
ATOM 685 C CA . ALA A 1 93 ? -14.809 13.046 8.902 1.00 98.38 93 ALA A CA 1
ATOM 686 C C . ALA A 1 93 ? -15.226 12.822 10.368 1.00 98.38 93 ALA A C 1
ATOM 688 O O . ALA A 1 93 ? -16.266 13.312 10.808 1.00 98.38 93 ALA A O 1
ATOM 689 N N . HIS A 1 94 ? -14.394 12.124 11.144 1.00 98.12 94 HIS A N 1
ATOM 690 C CA . HIS A 1 94 ? -14.617 11.809 12.553 1.00 98.12 94 HIS A CA 1
ATOM 691 C C . HIS A 1 94 ? -13.411 12.218 13.426 1.00 98.12 94 HIS A C 1
ATOM 693 O O . HIS A 1 94 ? -12.675 11.359 13.929 1.00 98.12 94 HIS A O 1
ATOM 699 N N . PRO A 1 95 ? -13.198 13.528 13.676 1.00 98.38 95 PRO A N 1
ATOM 700 C CA . PRO A 1 95 ? -12.000 14.024 14.363 1.00 98.38 95 PRO A CA 1
ATOM 701 C C . PRO A 1 95 ? -11.813 13.498 15.788 1.00 98.38 95 PRO A C 1
ATOM 703 O O . PRO A 1 95 ? -10.683 13.403 16.264 1.00 98.38 95 PRO A O 1
ATOM 706 N N . THR A 1 96 ? -12.890 13.112 16.473 1.00 98.50 96 THR A N 1
ATOM 707 C CA . THR A 1 96 ? -12.855 12.595 17.851 1.00 98.50 96 THR A CA 1
ATOM 708 C C . THR A 1 96 ? -12.602 11.091 17.935 1.00 98.50 96 THR A C 1
ATOM 710 O O . THR A 1 96 ? -12.309 10.588 19.018 1.00 98.50 96 THR A O 1
ATOM 713 N N . TRP A 1 97 ? -12.672 10.355 16.820 1.00 98.38 97 TRP A N 1
ATOM 714 C CA . TRP A 1 97 ? -12.449 8.911 16.838 1.00 98.38 97 TRP A CA 1
ATOM 715 C C . TRP A 1 97 ? -11.005 8.572 17.208 1.00 98.38 97 TRP A C 1
ATOM 717 O O . TRP A 1 97 ? -10.042 9.194 16.736 1.00 98.38 97 TRP A O 1
ATOM 727 N N . SER A 1 98 ? -10.861 7.557 18.059 1.00 98.56 98 SER A N 1
ATOM 728 C CA . SER A 1 98 ? -9.564 7.007 18.441 1.00 98.56 98 SER A CA 1
ATOM 729 C C . SER A 1 98 ? -8.957 6.189 17.290 1.00 98.56 98 SER A C 1
ATOM 731 O O . SER A 1 98 ? -9.690 5.698 16.426 1.00 98.56 98 SER A O 1
ATOM 733 N N . PRO A 1 99 ? -7.630 5.963 17.277 1.00 98.19 99 PRO A N 1
ATOM 734 C CA . PRO A 1 99 ? -7.005 5.075 16.294 1.00 98.19 99 PRO A CA 1
ATOM 735 C C . PRO A 1 99 ? -7.616 3.665 16.283 1.00 98.19 99 PRO A C 1
ATOM 737 O O . PRO A 1 99 ? -7.778 3.068 15.222 1.00 98.19 99 PRO A O 1
ATOM 740 N N . ALA A 1 100 ? -8.010 3.149 17.454 1.00 98.12 100 ALA A N 1
ATOM 741 C CA . ALA A 1 100 ? -8.675 1.854 17.575 1.00 98.12 100 ALA A CA 1
ATOM 742 C C . ALA A 1 100 ? -10.076 1.856 16.943 1.00 98.12 100 ALA A C 1
ATOM 744 O O . ALA A 1 100 ? -10.427 0.894 16.265 1.00 98.12 100 ALA A O 1
ATOM 745 N N . ALA A 1 101 ? -10.849 2.937 17.107 1.00 98.31 101 ALA A N 1
ATOM 746 C CA . ALA A 1 101 ? -12.158 3.079 16.470 1.00 98.31 101 ALA A CA 1
ATOM 747 C C . ALA A 1 101 ? -12.039 3.130 14.938 1.00 98.31 101 ALA A C 1
ATOM 749 O O . ALA A 1 101 ? -12.790 2.451 14.246 1.00 98.31 101 ALA A O 1
ATOM 750 N N . ILE A 1 102 ? -11.044 3.854 14.411 1.00 98.38 102 ILE A N 1
ATOM 751 C CA . ILE A 1 102 ? -10.786 3.918 12.964 1.00 98.38 102 ILE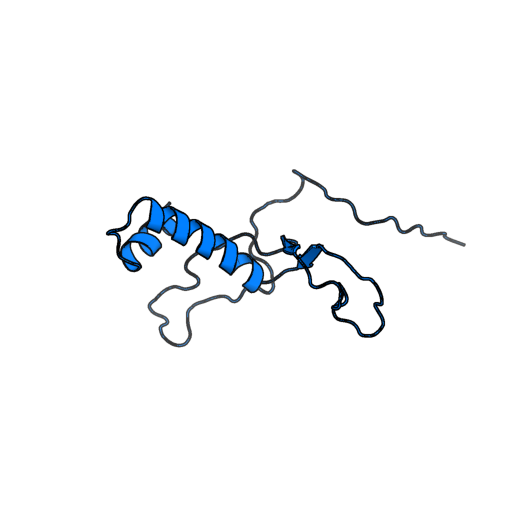 A CA 1
ATOM 752 C C . ILE A 1 102 ? -10.353 2.553 12.424 1.00 98.38 102 ILE A C 1
ATOM 754 O O . ILE A 1 102 ? -10.898 2.093 11.425 1.00 98.38 102 ILE A O 1
ATOM 758 N N . ARG A 1 103 ? -9.416 1.869 13.098 1.00 97.56 103 ARG A N 1
ATOM 759 C CA . ARG A 1 103 ? -9.016 0.503 12.724 1.00 97.56 103 ARG A CA 1
ATOM 760 C C . ARG A 1 103 ? -10.215 -0.444 12.725 1.00 97.56 103 ARG A C 1
ATOM 762 O O . ARG A 1 103 ? -10.357 -1.214 11.785 1.00 97.56 103 ARG A O 1
ATOM 769 N N . SER A 1 104 ? -11.063 -0.371 13.752 1.00 98.06 104 SER A N 1
ATOM 770 C CA . SER A 1 104 ? -12.281 -1.179 13.848 1.00 98.06 104 SER A CA 1
ATOM 771 C C . SER A 1 104 ? -13.190 -0.942 12.643 1.00 98.06 104 SER A C 1
ATOM 773 O O . SER A 1 104 ? -13.517 -1.894 11.948 1.00 98.06 104 SER A O 1
ATOM 775 N N . ALA A 1 105 ? -13.497 0.321 12.330 1.00 97.38 105 ALA A N 1
ATOM 776 C CA . ALA A 1 105 ? -14.378 0.680 11.221 1.00 97.38 105 ALA A CA 1
ATOM 777 C C . ALA A 1 10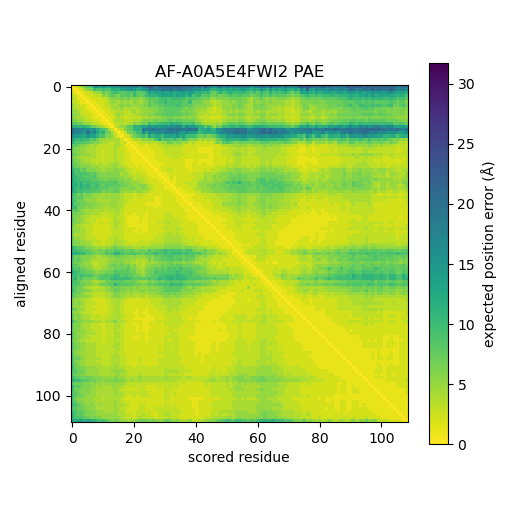5 ? -13.901 0.145 9.860 1.00 97.38 105 ALA A C 1
ATOM 779 O O . ALA A 1 105 ? -14.711 -0.325 9.071 1.00 97.38 105 ALA A O 1
ATOM 780 N N . ILE A 1 106 ? -12.595 0.195 9.582 1.00 96.94 106 ILE A N 1
ATOM 781 C CA . ILE A 1 106 ? -12.046 -0.260 8.293 1.00 96.94 106 ILE A CA 1
ATOM 782 C C . ILE A 1 106 ? -11.987 -1.798 8.217 1.00 96.94 106 ILE A C 1
ATOM 784 O O . ILE A 1 106 ? -12.114 -2.360 7.139 1.00 96.94 106 ILE A O 1
ATOM 788 N N . VAL A 1 107 ? -11.784 -2.500 9.336 1.00 97.12 107 VAL A N 1
ATOM 789 C CA . VAL A 1 107 ? -11.672 -3.973 9.340 1.00 97.12 107 VAL A CA 1
ATOM 790 C C . VAL A 1 107 ? -13.039 -4.667 9.322 1.00 97.12 107 VAL A C 1
ATOM 792 O O . VAL A 1 107 ? -13.136 -5.800 8.857 1.00 97.12 107 VAL A O 1
ATOM 795 N N . THR A 1 108 ? -14.090 -4.026 9.838 1.00 96.81 108 THR A N 1
ATOM 796 C CA . THR A 1 108 ? -15.431 -4.626 9.962 1.00 96.81 108 THR A CA 1
ATOM 797 C C . THR A 1 108 ? -16.411 -4.233 8.851 1.00 96.81 108 THR A C 1
ATOM 799 O O . THR A 1 108 ? -17.592 -4.569 8.958 1.00 96.81 108 THR A O 1
ATOM 802 N N . THR A 1 109 ? -15.946 -3.544 7.803 1.00 91.50 109 THR A N 1
ATOM 803 C CA . THR A 1 109 ? -16.737 -3.142 6.622 1.00 91.50 109 THR A CA 1
ATOM 804 C C . THR A 1 109 ? -16.221 -3.797 5.348 1.00 91.50 109 THR A C 1
ATOM 806 O O . THR A 1 109 ? -17.055 -3.992 4.436 1.00 91.50 109 THR A O 1
#

Nearest PDB structures (foldseek):
  7eox-assembly2_B  TM=9.483E-01  e=4.385E-05  Euphorbia resinifera
  7s5h-assembly1_B  TM=8.535E-01  e=2.005E-02  Homo sapiens
  2w2n-assembly1_A  TM=8.464E-01  e=8.241E-02  Homo sapiens
  8tew-assembly1_Y  TM=2.567E-01  e=6.548E+00  Human herpesvirus 5 strain AD169